Protein AF-A0A936L530-F1 (afdb_monomer_lite)

Secondary structure (DSSP, 8-state):
--HHHHHHHHHHHHHHHHH-TT-HHHHHHHHHTT-----------HHHHHHH-EEEEEETTEEEEEEEETTEEEEEETTS--EEEEESSSSEEE-SSSSEEEEEEEETTEEEEEEEEETTEEEEEEE--

Foldseek 3Di:
DPVVVLVVLLVVLVVVCVVPVPPVVSVVVCVVSVNPPPSPQPQADPVLLVLPAAWWAQDVQWIWGWDDDDRWIWIDIPPGDTFTWGHSDSFKTATDVFGKIKGFDDDPNHTFWIWIQHPNDTTITGGPD

Radius of gyration: 17.24 Å; chains: 1; bounding box: 44×32×43 Å

pLDDT: mean 88.39, std 12.11, range [50.81, 98.81]

Structure (mmCIF, N/CA/C/O backbone):
data_AF-A0A936L530-F1
#
_entry.id   AF-A0A936L530-F1
#
loop_
_atom_site.group_PDB
_atom_site.id
_atom_site.type_symbol
_atom_site.label_atom_id
_atom_site.label_alt_id
_atom_site.label_comp_id
_atom_site.label_asym_id
_atom_site.label_entity_id
_atom_site.label_seq_id
_atom_site.pdbx_PDB_ins_code
_atom_site.Cartn_x
_atom_site.Cartn_y
_atom_site.Cartn_z
_atom_site.occupancy
_atom_site.B_iso_or_equiv
_atom_site.auth_seq_id
_atom_site.auth_comp_id
_atom_site.auth_asym_id
_atom_site.auth_atom_id
_atom_site.pdbx_PDB_model_num
ATOM 1 N N . MET A 1 1 ? 32.290 -9.765 -25.405 1.00 53.09 1 MET A N 1
ATOM 2 C CA . MET A 1 1 ? 32.181 -10.834 -24.387 1.00 53.09 1 MET A CA 1
ATOM 3 C C . MET A 1 1 ? 31.857 -12.117 -25.130 1.00 53.09 1 MET A C 1
ATOM 5 O O . MET A 1 1 ? 31.081 -12.035 -26.070 1.00 53.09 1 MET A O 1
ATOM 9 N N . LYS A 1 2 ? 32.500 -13.246 -24.812 1.00 57.06 2 LYS A N 1
ATOM 10 C CA . LYS A 1 2 ? 32.129 -14.540 -25.411 1.00 57.06 2 LYS A CA 1
ATOM 11 C C . LYS A 1 2 ? 30.795 -14.971 -24.795 1.00 57.06 2 LYS A C 1
ATOM 13 O O . LYS A 1 2 ? 30.663 -14.856 -23.578 1.00 57.06 2 LYS A O 1
ATOM 18 N N . ASP A 1 3 ? 29.846 -15.443 -25.595 1.00 62.12 3 ASP A N 1
ATOM 19 C CA . ASP A 1 3 ? 28.457 -15.679 -25.161 1.00 62.12 3 ASP A CA 1
ATOM 20 C C . ASP A 1 3 ? 28.341 -16.551 -23.894 1.00 62.12 3 ASP A C 1
ATOM 22 O O . ASP A 1 3 ? 27.613 -16.193 -22.971 1.00 62.12 3 ASP A O 1
ATOM 26 N N . GLY A 1 4 ? 29.190 -17.574 -23.741 1.00 68.31 4 GLY A N 1
ATOM 27 C CA . GLY A 1 4 ? 29.187 -18.438 -22.549 1.00 68.31 4 GLY A CA 1
ATOM 28 C C . GLY A 1 4 ? 29.592 -17.765 -21.223 1.00 68.31 4 GLY A C 1
ATOM 29 O O . GLY A 1 4 ? 29.247 -18.253 -20.153 1.00 68.31 4 GLY A O 1
ATOM 30 N N . GLN A 1 5 ? 30.299 -16.627 -21.247 1.00 74.69 5 GLN A N 1
ATOM 31 C CA . GLN A 1 5 ? 30.589 -15.860 -20.019 1.00 74.69 5 GLN A CA 1
ATOM 32 C C . GLN A 1 5 ? 29.395 -15.009 -19.581 1.00 74.69 5 GLN A C 1
ATOM 34 O O . GLN A 1 5 ? 29.234 -14.729 -18.394 1.00 74.69 5 GLN A O 1
ATOM 39 N N . LYS A 1 6 ? 28.566 -14.590 -20.543 1.00 78.69 6 LYS A N 1
ATOM 40 C CA . LYS A 1 6 ? 27.366 -13.797 -20.285 1.00 78.69 6 LYS A CA 1
ATOM 41 C C . LYS A 1 6 ? 26.290 -14.662 -19.626 1.00 78.69 6 LYS A C 1
ATOM 43 O O . LYS A 1 6 ? 25.696 -14.236 -18.645 1.00 78.69 6 LYS A O 1
ATOM 48 N N . GLU A 1 7 ? 26.102 -15.887 -20.107 1.00 81.50 7 GLU A N 1
ATOM 49 C CA . GLU A 1 7 ? 25.137 -16.854 -19.563 1.00 81.50 7 GLU A CA 1
ATOM 50 C C . GLU A 1 7 ? 25.441 -17.219 -18.102 1.00 81.50 7 GLU A C 1
ATOM 52 O O . GLU A 1 7 ? 24.574 -17.095 -17.239 1.00 81.50 7 GLU A O 1
ATOM 57 N N . ALA A 1 8 ? 26.698 -17.558 -17.795 1.00 87.25 8 ALA A N 1
ATOM 58 C CA . ALA A 1 8 ? 27.117 -17.866 -16.428 1.00 87.25 8 ALA A CA 1
ATOM 59 C C . ALA A 1 8 ? 26.982 -16.659 -15.478 1.00 87.25 8 ALA A C 1
ATOM 61 O O . ALA A 1 8 ? 26.666 -16.816 -14.298 1.00 87.25 8 ALA A O 1
ATOM 62 N N . ALA A 1 9 ? 27.219 -15.438 -15.968 1.00 85.94 9 ALA A N 1
ATOM 63 C CA . ALA A 1 9 ? 27.020 -14.231 -15.169 1.00 85.94 9 ALA A CA 1
ATOM 64 C C . ALA A 1 9 ? 25.535 -14.012 -14.846 1.00 85.94 9 ALA A C 1
ATOM 66 O O . ALA A 1 9 ? 25.197 -13.733 -13.697 1.00 85.94 9 ALA A O 1
ATOM 67 N N . ILE A 1 10 ? 24.656 -14.198 -15.836 1.00 85.50 10 ILE A N 1
ATOM 68 C CA . ILE A 1 10 ? 23.203 -14.110 -15.660 1.00 85.50 10 ILE A CA 1
ATOM 69 C C . ILE A 1 10 ? 22.740 -15.095 -14.581 1.00 85.50 10 ILE A C 1
ATOM 71 O O . ILE A 1 10 ? 22.072 -14.682 -13.639 1.00 85.50 10 ILE A O 1
ATOM 75 N N . GLU A 1 11 ? 23.138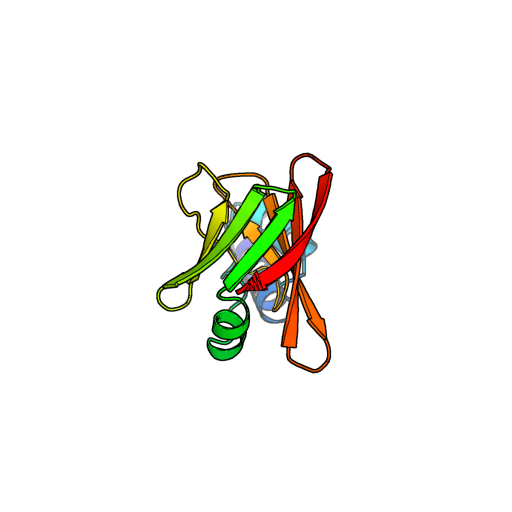 -16.366 -14.664 1.00 85.69 11 GLU A N 1
ATOM 76 C CA . GLU A 1 11 ? 22.753 -17.392 -13.685 1.00 85.69 11 GLU A CA 1
ATOM 77 C C . GLU A 1 11 ? 23.183 -17.028 -12.253 1.00 85.69 11 GLU A C 1
ATOM 79 O O . GLU A 1 11 ? 22.391 -17.122 -11.313 1.00 85.69 11 GLU A O 1
ATOM 84 N N . ASN A 1 12 ? 24.411 -16.530 -12.082 1.00 90.44 12 ASN A N 1
ATOM 85 C CA . ASN A 1 12 ? 24.911 -16.115 -10.771 1.00 90.44 12 ASN A CA 1
ATOM 86 C C . ASN A 1 12 ? 24.143 -14.916 -10.194 1.00 90.44 12 ASN A C 1
ATOM 88 O O . ASN A 1 12 ? 23.851 -14.893 -8.996 1.00 90.44 12 ASN A O 1
ATOM 92 N N . TYR A 1 13 ? 23.793 -13.929 -11.024 1.00 87.25 13 TYR A N 1
ATOM 93 C CA . TYR A 1 13 ? 22.989 -12.793 -10.571 1.00 87.25 13 TYR A CA 1
ATOM 94 C C . TYR A 1 13 ? 21.556 -13.204 -10.223 1.00 87.25 13 TYR A C 1
ATOM 96 O O . TYR A 1 13 ? 21.053 -12.754 -9.194 1.00 87.25 13 TYR A O 1
ATOM 104 N N . LYS A 1 14 ? 20.932 -14.102 -10.997 1.00 82.94 14 LYS A N 1
ATOM 105 C CA . LYS A 1 14 ? 19.609 -14.656 -10.664 1.00 82.94 14 LYS A CA 1
ATOM 106 C C . LYS A 1 14 ? 19.624 -15.379 -9.323 1.00 82.94 14 LYS A C 1
ATOM 108 O O . LYS A 1 14 ? 18.844 -15.048 -8.439 1.00 82.94 14 LYS A O 1
ATOM 113 N N . LYS A 1 15 ? 20.593 -16.273 -9.112 1.00 84.88 15 LYS A N 1
ATOM 114 C CA . LYS A 1 15 ? 20.763 -16.981 -7.836 1.00 84.88 15 LYS A CA 1
ATOM 115 C C . LYS A 1 15 ? 21.004 -16.025 -6.667 1.00 84.88 15 LYS A C 1
ATOM 117 O O . LYS A 1 15 ? 20.545 -16.258 -5.553 1.00 84.88 15 LYS A O 1
ATOM 122 N N . SER A 1 16 ? 21.704 -14.914 -6.907 1.00 82.44 16 SER A N 1
ATOM 123 C CA . SER A 1 16 ? 21.847 -13.873 -5.890 1.00 82.44 16 SER A CA 1
ATOM 124 C C . SER A 1 16 ? 20.531 -13.159 -5.574 1.00 82.44 16 SER A C 1
ATOM 126 O O . SER A 1 16 ? 20.380 -12.740 -4.427 1.00 82.44 16 SER A O 1
ATOM 128 N N . LEU A 1 17 ? 19.631 -12.978 -6.544 1.00 76.31 17 LEU A N 1
ATOM 129 C CA . LEU A 1 17 ? 18.304 -12.402 -6.315 1.00 76.31 17 LEU A CA 1
ATOM 130 C C . LEU A 1 17 ? 17.379 -13.382 -5.592 1.00 76.31 17 LEU A C 1
ATOM 132 O O . LEU A 1 17 ? 16.636 -12.958 -4.716 1.00 76.31 17 LEU A O 1
ATOM 136 N N . GLU A 1 18 ? 17.474 -14.681 -5.877 1.00 73.69 18 GLU A N 1
ATOM 137 C CA . GLU A 1 18 ? 16.748 -15.714 -5.122 1.00 73.69 18 GLU A CA 1
ATOM 138 C C . GLU A 1 18 ? 17.148 -15.715 -3.639 1.00 73.69 18 GLU A C 1
ATOM 140 O O . GLU A 1 18 ? 16.301 -15.797 -2.752 1.00 73.69 18 GLU A O 1
ATOM 145 N N . LEU A 1 19 ? 18.449 -15.600 -3.360 1.00 75.50 19 LEU A N 1
ATOM 146 C CA . LEU A 1 19 ? 18.977 -15.591 -1.994 1.00 75.50 19 LEU A CA 1
ATOM 147 C C . LEU A 1 19 ? 18.781 -14.245 -1.284 1.00 75.50 19 LEU A C 1
ATOM 149 O O . LEU A 1 19 ? 18.672 -14.201 -0.060 1.00 75.50 19 LEU A O 1
ATOM 153 N N . ASN A 1 20 ? 18.771 -13.145 -2.036 1.00 70.19 20 ASN A N 1
ATOM 154 C CA . ASN A 1 20 ? 18.542 -11.801 -1.525 1.00 70.19 20 ASN A CA 1
ATOM 155 C C . ASN A 1 20 ? 17.735 -10.980 -2.545 1.00 70.19 20 ASN A C 1
ATOM 157 O O . ASN A 1 20 ? 18.322 -10.271 -3.372 1.00 70.19 20 ASN A O 1
ATOM 161 N N . PRO A 1 21 ? 16.396 -11.005 -2.438 1.00 69.50 21 PRO A N 1
ATOM 162 C CA . PRO A 1 21 ? 15.511 -10.273 -3.345 1.00 69.50 21 PRO A CA 1
ATOM 163 C C . PRO A 1 21 ? 15.723 -8.750 -3.338 1.00 69.50 21 PRO A C 1
ATOM 165 O O . PRO A 1 21 ? 15.319 -8.064 -4.273 1.00 69.50 21 PRO A O 1
ATOM 168 N N . GLY A 1 22 ? 16.391 -8.209 -2.311 1.00 69.00 22 GLY A N 1
ATOM 169 C CA . GLY A 1 22 ? 16.762 -6.796 -2.213 1.00 69.00 22 GLY A CA 1
ATOM 170 C C . GLY A 1 22 ? 18.090 -6.422 -2.886 1.00 69.00 22 GLY A C 1
ATOM 171 O O . GLY A 1 22 ? 18.536 -5.286 -2.727 1.00 69.00 22 GLY A O 1
ATOM 172 N N . ASN A 1 23 ? 18.765 -7.334 -3.600 1.00 75.12 23 ASN A N 1
ATOM 173 C CA . ASN A 1 23 ? 20.052 -7.044 -4.242 1.00 75.12 23 ASN A CA 1
ATOM 174 C C . ASN A 1 23 ? 19.887 -6.191 -5.516 1.00 75.12 23 ASN A C 1
ATOM 176 O O . ASN A 1 23 ? 19.906 -6.699 -6.638 1.00 75.12 23 ASN A O 1
ATOM 180 N N . THR A 1 24 ? 19.793 -4.872 -5.341 1.00 77.06 24 THR A N 1
ATOM 181 C CA . THR A 1 24 ? 19.659 -3.897 -6.438 1.00 77.06 24 THR A CA 1
ATOM 182 C C . THR A 1 24 ? 20.809 -3.966 -7.446 1.00 77.06 24 THR A C 1
ATOM 184 O O . THR A 1 24 ? 20.585 -3.805 -8.641 1.00 77.06 24 THR A O 1
ATOM 187 N N . ASN A 1 25 ? 22.028 -4.300 -7.002 1.00 82.25 25 ASN A N 1
ATOM 188 C CA . ASN A 1 25 ? 23.177 -4.449 -7.899 1.00 82.25 25 ASN A CA 1
ATOM 189 C C . ASN A 1 25 ? 22.991 -5.613 -8.883 1.00 82.25 25 ASN A C 1
ATOM 191 O O . ASN A 1 25 ? 23.413 -5.515 -10.034 1.00 82.25 25 ASN A O 1
ATOM 195 N N . ALA A 1 26 ? 22.380 -6.719 -8.446 1.00 82.81 26 ALA A N 1
ATOM 196 C CA . ALA A 1 26 ? 22.101 -7.853 -9.324 1.00 82.81 26 ALA A CA 1
ATOM 197 C C . ALA A 1 26 ? 21.022 -7.502 -10.359 1.00 82.81 26 ALA A C 1
ATOM 199 O O . ALA A 1 26 ? 21.199 -7.818 -11.535 1.00 82.81 26 ALA A O 1
ATOM 200 N N . VAL A 1 27 ? 19.975 -6.774 -9.948 1.00 79.19 27 VAL A N 1
ATOM 201 C CA . VAL A 1 27 ? 18.937 -6.253 -10.857 1.00 79.19 27 VAL A CA 1
ATOM 202 C C . VAL A 1 27 ? 19.556 -5.373 -11.949 1.00 79.19 27 VAL A C 1
ATOM 204 O O . VAL A 1 27 ? 19.339 -5.614 -13.137 1.00 79.19 27 VAL A O 1
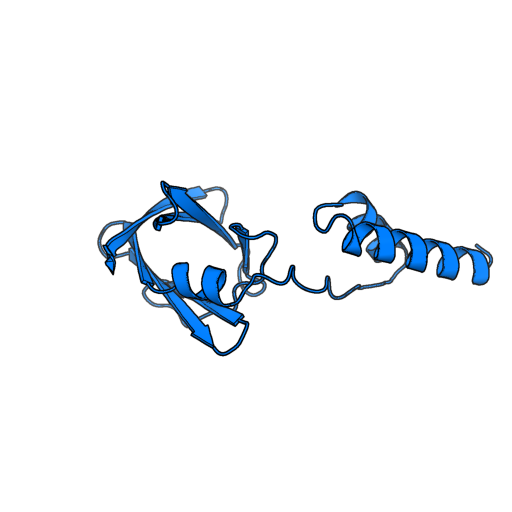ATOM 207 N N . ASP A 1 28 ? 20.400 -4.412 -11.565 1.00 79.94 28 ASP A N 1
ATOM 208 C CA . ASP A 1 28 ? 21.042 -3.489 -12.508 1.00 79.94 28 ASP A CA 1
ATOM 209 C C . ASP A 1 28 ? 21.959 -4.208 -13.507 1.00 79.94 28 ASP A C 1
ATOM 211 O O . ASP A 1 28 ? 22.027 -3.843 -14.685 1.00 79.94 28 ASP A O 1
ATOM 215 N N . MET A 1 29 ? 22.694 -5.228 -13.052 1.00 86.19 29 MET A N 1
ATOM 216 C CA . MET A 1 29 ? 23.595 -5.997 -13.913 1.00 86.19 29 MET A CA 1
ATOM 217 C C . MET A 1 29 ? 22.829 -6.887 -14.895 1.00 86.19 29 MET A C 1
ATOM 219 O O . MET A 1 29 ? 23.214 -6.957 -16.063 1.00 86.19 29 MET A O 1
ATOM 223 N N . LEU A 1 30 ? 21.727 -7.506 -14.465 1.00 84.19 30 LEU A N 1
ATOM 224 C CA . LEU A 1 30 ? 20.853 -8.299 -15.335 1.00 84.19 30 LEU A CA 1
ATOM 225 C C . LEU A 1 30 ? 20.203 -7.429 -16.420 1.00 84.19 30 LEU A C 1
ATOM 227 O O . LEU A 1 30 ? 20.282 -7.772 -17.604 1.00 84.19 30 LEU A O 1
ATOM 231 N N . ALA A 1 31 ? 19.700 -6.246 -16.048 1.00 81.12 31 ALA A N 1
ATOM 232 C CA . ALA A 1 31 ? 19.149 -5.274 -16.991 1.00 81.12 31 ALA A CA 1
ATOM 233 C C . ALA A 1 31 ? 20.193 -4.822 -18.033 1.00 81.12 31 ALA A C 1
ATOM 235 O O . ALA A 1 31 ? 19.926 -4.836 -19.236 1.00 81.12 31 ALA A O 1
ATOM 236 N N . LYS A 1 32 ? 21.429 -4.512 -17.605 1.00 82.88 32 LYS A N 1
ATOM 237 C CA . LYS A 1 32 ? 22.547 -4.170 -18.513 1.00 82.88 32 LYS A CA 1
ATOM 238 C C . LYS A 1 32 ? 22.926 -5.306 -19.464 1.00 82.88 32 LYS A C 1
ATOM 240 O O . LYS A 1 32 ? 23.472 -5.053 -20.537 1.00 82.88 32 LYS A O 1
ATOM 245 N N . MET A 1 33 ? 22.653 -6.554 -19.086 1.00 86.00 33 MET A N 1
ATOM 246 C CA . MET A 1 33 ? 22.885 -7.730 -19.926 1.00 86.00 33 MET A CA 1
ATOM 247 C C . MET A 1 33 ? 21.718 -8.025 -20.882 1.00 86.00 33 MET A C 1
ATOM 249 O O . MET A 1 33 ? 21.810 -8.973 -21.668 1.00 86.00 33 MET A O 1
ATOM 253 N N . GLY A 1 34 ? 20.667 -7.199 -20.880 1.00 77.38 34 GLY A N 1
ATOM 254 C CA . GLY A 1 34 ? 19.463 -7.399 -21.689 1.00 77.38 34 GLY A CA 1
ATOM 255 C C . GLY A 1 34 ? 18.576 -8.524 -21.159 1.00 77.38 34 GLY A C 1
ATOM 256 O O . GLY A 1 34 ? 17.746 -9.045 -21.898 1.00 77.38 34 GLY A O 1
ATOM 257 N N . VAL A 1 35 ? 18.781 -8.925 -19.902 1.00 75.50 35 VAL A N 1
ATOM 258 C CA . VAL A 1 35 ? 17.872 -9.817 -19.195 1.00 75.50 35 VAL A CA 1
ATOM 259 C C . VAL A 1 35 ? 16.905 -8.930 -18.432 1.00 75.50 35 VAL A C 1
ATOM 261 O O . VAL A 1 35 ? 17.187 -8.482 -17.323 1.00 75.50 35 VAL A O 1
ATOM 264 N N . GLU A 1 36 ? 15.752 -8.676 -19.042 1.00 61.00 36 GLU A N 1
ATOM 265 C CA . GLU A 1 36 ? 14.564 -8.310 -18.281 1.00 61.00 36 GLU A CA 1
ATOM 266 C C . GLU A 1 36 ? 14.132 -9.559 -17.511 1.00 61.00 36 GLU A C 1
ATOM 268 O O . GLU A 1 36 ? 13.232 -10.293 -17.920 1.00 61.00 36 GLU A O 1
ATOM 273 N N . GLU A 1 37 ? 14.819 -9.855 -16.404 1.00 54.69 37 GLU A N 1
ATOM 274 C CA . GLU A 1 37 ? 14.212 -10.700 -15.388 1.00 54.69 37 GLU A CA 1
ATOM 275 C C . GLU A 1 37 ? 12.916 -9.982 -15.033 1.00 54.69 37 GLU A C 1
ATOM 277 O O . GLU A 1 37 ? 12.932 -8.883 -14.467 1.00 54.69 37 GLU A O 1
ATOM 282 N N . LYS A 1 38 ? 11.774 -10.591 -15.365 1.00 51.62 38 LYS A N 1
ATOM 283 C CA . LYS A 1 38 ? 10.600 -10.394 -14.529 1.00 51.62 38 LYS A CA 1
ATOM 284 C C . LYS A 1 38 ? 11.101 -10.769 -13.147 1.00 51.62 38 LYS A C 1
ATOM 286 O O . LYS A 1 38 ? 11.239 -11.956 -12.893 1.00 51.62 38 LYS A O 1
ATOM 291 N N . MET A 1 39 ? 11.480 -9.781 -12.330 1.00 51.81 39 MET A N 1
ATOM 292 C CA . MET A 1 39 ? 11.751 -10.001 -10.917 1.00 51.81 39 MET A CA 1
ATOM 293 C C . MET A 1 39 ? 10.584 -10.851 -10.456 1.00 51.81 39 MET A C 1
ATOM 295 O O . MET A 1 39 ? 9.444 -10.375 -10.524 1.00 51.81 39 MET A O 1
ATOM 299 N N . ASP A 1 40 ? 10.852 -12.118 -10.139 1.00 50.81 40 ASP A N 1
ATOM 300 C CA . ASP A 1 40 ? 9.862 -12.962 -9.505 1.00 50.81 40 ASP A CA 1
ATOM 301 C C . ASP A 1 40 ? 9.465 -12.163 -8.278 1.00 50.81 40 ASP A C 1
ATOM 303 O O . ASP A 1 40 ? 10.283 -11.909 -7.390 1.00 50.81 40 ASP A O 1
ATOM 307 N N . ALA A 1 41 ? 8.265 -11.579 -8.342 1.00 56.19 41 ALA A N 1
ATOM 308 C CA . ALA A 1 41 ? 7.803 -10.659 -7.326 1.00 56.19 41 ALA A CA 1
ATOM 309 C C . ALA A 1 41 ? 7.961 -11.398 -6.005 1.00 56.19 41 ALA A C 1
ATOM 311 O O . ALA A 1 41 ? 7.544 -12.556 -5.908 1.00 56.19 41 ALA A O 1
ATOM 312 N N . PHE A 1 42 ? 8.629 -10.761 -5.042 1.00 69.75 42 PHE A N 1
ATOM 313 C CA . PHE A 1 42 ? 8.916 -11.366 -3.751 1.00 69.75 42 PHE A CA 1
ATOM 314 C C . PHE A 1 42 ? 7.643 -12.053 -3.244 1.00 69.75 42 PHE A C 1
ATOM 316 O O . PHE A 1 42 ? 6.614 -11.400 -3.076 1.00 69.75 42 PHE A O 1
ATOM 323 N N . ARG A 1 43 ? 7.655 -13.379 -3.084 1.00 78.94 43 ARG A N 1
ATOM 324 C CA . ARG A 1 43 ? 6.422 -14.092 -2.749 1.00 78.94 43 ARG A CA 1
ATOM 325 C C . ARG A 1 43 ? 6.158 -13.948 -1.258 1.00 78.94 43 ARG A C 1
ATOM 327 O O . ARG A 1 43 ? 6.897 -14.479 -0.438 1.00 78.94 43 ARG A O 1
ATOM 334 N N . VAL A 1 44 ? 5.084 -13.243 -0.927 1.00 86.06 44 VAL A N 1
ATOM 335 C CA . VAL A 1 44 ? 4.599 -13.100 0.446 1.00 86.06 44 VAL A CA 1
ATOM 336 C C . VAL A 1 44 ? 3.633 -14.242 0.753 1.00 86.06 44 VAL A C 1
ATOM 338 O O . VAL A 1 44 ? 2.801 -14.603 -0.081 1.00 86.06 44 VAL A O 1
ATOM 341 N N . GLU A 1 45 ? 3.748 -14.808 1.952 1.00 89.25 45 GLU A N 1
ATOM 342 C CA . GLU A 1 45 ? 2.836 -15.842 2.444 1.00 89.25 45 GLU A CA 1
ATOM 343 C C . GLU A 1 45 ? 1.379 -15.363 2.433 1.00 89.25 45 GLU A C 1
ATOM 345 O O . GLU A 1 45 ? 1.075 -14.216 2.768 1.00 89.25 45 GLU A O 1
ATOM 350 N N . GLU A 1 46 ? 0.449 -16.253 2.089 1.00 89.44 46 GLU A N 1
ATOM 351 C CA . GLU A 1 46 ? -0.960 -15.881 1.914 1.00 89.44 46 GLU A CA 1
ATOM 352 C C . GLU A 1 46 ? -1.600 -15.333 3.193 1.00 89.44 46 GLU A C 1
ATOM 354 O O . GLU A 1 46 ? -2.401 -14.404 3.132 1.00 89.44 46 GLU A O 1
ATOM 359 N N . SER A 1 47 ? -1.219 -15.868 4.355 1.00 90.94 47 SER A N 1
ATOM 360 C CA . SER A 1 47 ? -1.686 -15.384 5.660 1.00 90.94 47 SER A CA 1
ATOM 361 C C . SER A 1 47 ? -1.195 -13.968 5.968 1.00 90.94 47 SER A C 1
ATOM 363 O O . SER A 1 47 ? -1.911 -13.182 6.588 1.00 90.94 47 SER A O 1
ATOM 365 N N . VAL A 1 48 ? 0.006 -13.620 5.501 1.00 93.19 48 VAL A N 1
ATOM 366 C CA . VAL A 1 48 ? 0.563 -12.272 5.623 1.00 93.19 48 VAL A CA 1
ATOM 367 C C . VAL A 1 48 ? -0.180 -11.322 4.684 1.00 93.19 48 VAL A C 1
ATOM 369 O O . VAL A 1 48 ? -0.608 -10.258 5.126 1.00 93.19 48 VAL A O 1
ATOM 372 N N . LEU A 1 49 ? -0.435 -11.728 3.435 1.00 95.19 49 LEU A N 1
ATOM 373 C CA . LEU A 1 49 ? -1.241 -10.941 2.493 1.00 95.19 49 LEU A CA 1
ATOM 374 C C . LEU A 1 49 ? -2.654 -10.669 3.023 1.00 95.19 49 LEU A C 1
ATOM 376 O O . LEU A 1 49 ? -3.137 -9.542 2.941 1.00 95.19 49 LEU A O 1
ATOM 380 N N . GLU A 1 50 ? -3.296 -11.684 3.600 1.00 96.44 50 GLU A N 1
ATOM 381 C CA . GLU A 1 50 ? -4.626 -11.560 4.200 1.00 96.44 50 GLU A CA 1
ATOM 382 C C . GLU A 1 50 ? -4.647 -10.515 5.325 1.00 96.44 50 GLU A C 1
ATOM 384 O O . GLU A 1 50 ? -5.593 -9.740 5.444 1.00 96.44 50 GLU A O 1
ATOM 389 N N . SER A 1 51 ? -3.569 -10.418 6.112 1.00 96.88 51 SER A N 1
ATOM 390 C CA . SER A 1 51 ? -3.472 -9.435 7.198 1.00 96.88 51 SER A CA 1
ATOM 391 C C . SER A 1 51 ? -3.504 -7.974 6.713 1.00 96.88 51 SER A C 1
ATOM 393 O O . SER A 1 51 ? -3.937 -7.080 7.454 1.00 96.88 51 SER A O 1
ATOM 395 N N . TYR A 1 52 ? -3.098 -7.726 5.462 1.00 98.31 52 TYR A N 1
ATOM 396 C CA . TYR A 1 52 ? -3.087 -6.401 4.835 1.00 98.31 52 TYR A CA 1
ATOM 397 C C . TYR A 1 52 ? -4.428 -6.002 4.213 1.00 98.31 52 TYR A C 1
ATOM 399 O O . TYR A 1 52 ? -4.622 -4.830 3.897 1.00 98.31 52 TYR A O 1
ATOM 407 N N . VAL A 1 53 ? -5.374 -6.934 4.059 1.00 98.50 53 VAL A N 1
ATOM 408 C CA . VAL A 1 53 ? -6.718 -6.621 3.556 1.00 98.50 53 VAL A CA 1
ATOM 409 C C . VAL A 1 53 ? -7.431 -5.698 4.544 1.00 98.50 53 VAL A C 1
ATOM 411 O O . VAL A 1 53 ? -7.414 -5.936 5.756 1.00 98.50 53 VAL A O 1
ATOM 414 N N . GLY A 1 54 ? -8.038 -4.628 4.032 1.00 98.44 54 GLY A N 1
ATOM 415 C CA . GLY A 1 54 ? -8.729 -3.637 4.852 1.00 98.44 54 GLY A CA 1
ATOM 416 C C . GLY A 1 54 ? -8.842 -2.265 4.198 1.00 98.44 54 GLY A C 1
ATOM 417 O O . GLY A 1 54 ? -8.507 -2.076 3.026 1.00 98.44 54 GLY A O 1
ATOM 418 N N . VAL A 1 55 ? -9.318 -1.293 4.971 1.00 98.69 55 VAL A N 1
ATOM 419 C CA . VAL A 1 55 ? -9.418 0.110 4.540 1.00 98.69 55 VAL A CA 1
ATOM 420 C C . VAL A 1 55 ? -8.471 0.958 5.367 1.00 98.69 55 VAL A C 1
ATOM 422 O O . VAL A 1 55 ? -8.458 0.865 6.593 1.00 98.69 55 VAL A O 1
ATOM 425 N N . TYR A 1 56 ? -7.710 1.810 4.691 1.00 98.75 56 TYR A N 1
ATOM 426 C CA . TYR A 1 56 ? -6.731 2.694 5.299 1.00 98.75 56 TYR A CA 1
ATOM 427 C C . TYR A 1 56 ? -7.110 4.141 5.019 1.00 98.75 56 TYR A C 1
ATOM 429 O O . TYR A 1 56 ? -7.268 4.525 3.861 1.00 98.75 56 TYR A O 1
ATOM 437 N N . GLU A 1 57 ? -7.263 4.943 6.067 1.00 98.56 57 GLU A N 1
ATOM 438 C CA . GLU A 1 57 ? -7.586 6.365 5.961 1.00 98.56 57 GLU A CA 1
ATOM 439 C C . GLU A 1 57 ? -6.303 7.192 6.034 1.00 98.56 57 GLU A C 1
ATOM 441 O O . GLU A 1 57 ? -5.633 7.208 7.068 1.00 98.56 57 GLU A O 1
ATOM 446 N N . LEU A 1 58 ? -5.950 7.836 4.918 1.00 98.12 58 LEU A N 1
ATOM 447 C CA . LEU A 1 58 ? -4.718 8.620 4.761 1.00 98.12 58 LEU A CA 1
ATOM 448 C C . LEU A 1 58 ? -4.974 10.122 4.963 1.00 98.12 58 LEU A C 1
ATOM 450 O O . LEU A 1 58 ? -4.088 10.855 5.391 1.00 98.12 58 LEU A O 1
ATOM 454 N N . ALA A 1 59 ? -6.188 10.582 4.655 1.00 97.00 59 ALA A N 1
ATOM 455 C CA . A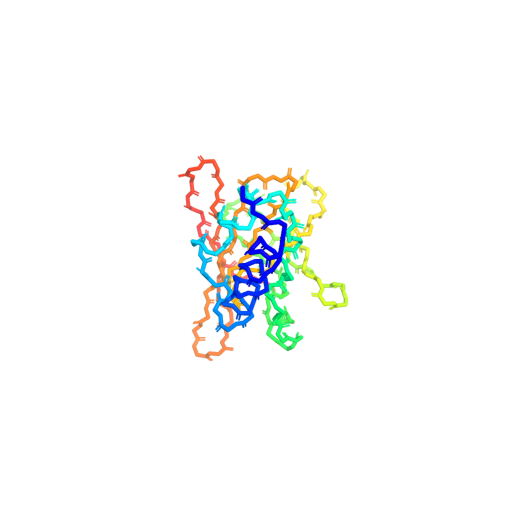LA A 1 59 ? -6.677 11.927 4.944 1.00 97.00 59 ALA A CA 1
ATOM 456 C C . ALA A 1 59 ? -8.220 11.923 4.978 1.00 97.00 59 ALA A C 1
ATOM 458 O O . ALA A 1 59 ? -8.834 10.952 4.522 1.00 97.00 59 ALA A O 1
ATOM 459 N N . PRO A 1 60 ? -8.879 12.997 5.455 1.00 96.62 60 PRO A N 1
ATOM 460 C CA . PRO A 1 60 ? -10.333 13.102 5.387 1.00 96.62 60 PRO A CA 1
ATOM 461 C C . PRO A 1 60 ? -10.845 12.891 3.958 1.00 96.62 60 PRO A C 1
ATOM 463 O O . PRO A 1 60 ? -10.396 13.559 3.027 1.00 96.62 60 PRO A O 1
ATOM 466 N N . ASN A 1 61 ? -11.791 11.964 3.790 1.00 94.81 61 ASN A N 1
ATOM 467 C CA . ASN A 1 61 ? -12.353 11.551 2.494 1.00 94.81 61 ASN A CA 1
ATOM 468 C C . ASN A 1 61 ? -11.343 10.939 1.504 1.00 94.81 61 ASN A C 1
ATOM 470 O O . ASN A 1 61 ? -11.665 10.785 0.326 1.00 94.81 61 ASN A O 1
ATOM 474 N N . PHE A 1 62 ? -10.143 10.574 1.959 1.00 97.81 62 PHE A N 1
ATOM 475 C CA . PHE A 1 62 ? -9.144 9.892 1.149 1.00 97.81 62 PHE A CA 1
ATOM 476 C C . PHE A 1 62 ? -8.706 8.595 1.823 1.00 97.81 62 PHE A C 1
ATOM 478 O O . PHE A 1 62 ? -7.917 8.572 2.773 1.00 97.81 62 PHE A O 1
ATOM 485 N N . THR A 1 63 ? -9.228 7.496 1.289 1.00 98.56 63 THR A N 1
ATOM 486 C CA . THR A 1 63 ? -8.891 6.141 1.719 1.00 98.56 63 THR A CA 1
ATOM 487 C C . THR A 1 63 ? -8.242 5.339 0.602 1.00 98.56 63 THR A C 1
ATOM 489 O O . THR A 1 63 ? -8.547 5.552 -0.578 1.00 98.56 63 THR A O 1
ATOM 492 N N . ILE A 1 64 ? -7.438 4.355 0.998 1.00 98.56 64 ILE A N 1
ATOM 493 C CA . ILE A 1 64 ? -7.000 3.247 0.153 1.00 98.56 64 ILE A CA 1
ATOM 494 C C . ILE A 1 64 ? -7.648 1.967 0.674 1.00 98.56 64 ILE A C 1
ATOM 496 O O . ILE A 1 64 ? -7.485 1.605 1.839 1.00 98.56 64 ILE A O 1
ATOM 500 N N . THR A 1 65 ? -8.383 1.280 -0.196 1.00 98.81 65 THR A N 1
ATOM 501 C CA . THR A 1 65 ? -8.910 -0.059 0.082 1.00 98.81 65 THR A CA 1
ATOM 502 C C . THR A 1 65 ? -7.936 -1.090 -0.464 1.00 98.81 65 THR A C 1
ATOM 504 O O . THR A 1 65 ? -7.600 -1.050 -1.647 1.00 98.81 65 THR A O 1
ATOM 507 N N . VAL A 1 66 ? -7.486 -2.004 0.391 1.00 98.75 66 VAL A N 1
ATOM 508 C CA . VAL A 1 66 ? -6.632 -3.130 0.015 1.00 98.75 66 VAL A CA 1
ATOM 509 C C . VAL A 1 66 ? -7.489 -4.385 -0.040 1.00 98.75 66 VAL A C 1
ATOM 511 O O . VAL A 1 66 ? -8.142 -4.747 0.938 1.00 98.75 66 VAL A O 1
ATOM 514 N N . THR A 1 67 ? -7.482 -5.048 -1.191 1.00 98.56 67 THR A N 1
ATOM 515 C CA . THR A 1 67 ? -8.173 -6.323 -1.421 1.00 98.56 67 THR A CA 1
ATOM 516 C C . THR A 1 67 ? -7.197 -7.368 -1.938 1.00 98.56 67 THR A C 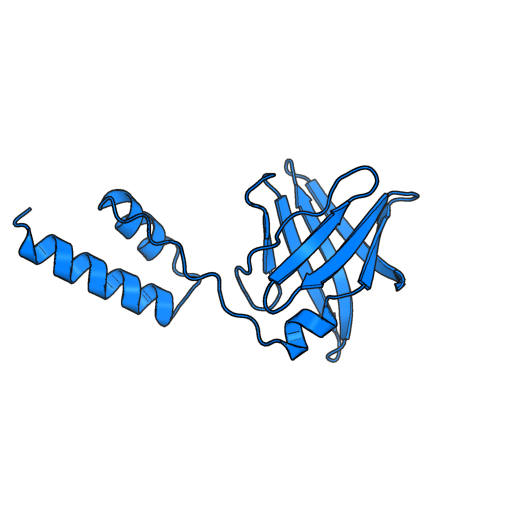1
ATOM 518 O O . THR A 1 67 ? -6.089 -7.043 -2.366 1.00 98.56 67 THR A O 1
ATOM 521 N N . ARG A 1 68 ? -7.608 -8.634 -1.901 1.00 96.50 68 ARG A N 1
ATOM 522 C CA . ARG A 1 68 ? -6.801 -9.769 -2.340 1.00 96.50 68 ARG A CA 1
ATOM 523 C C . ARG A 1 68 ? -7.563 -10.598 -3.369 1.00 96.50 68 ARG A C 1
ATOM 525 O O . ARG A 1 68 ? -8.746 -10.876 -3.187 1.00 96.50 68 ARG A O 1
ATOM 532 N N . GLN A 1 69 ? -6.870 -11.031 -4.419 1.00 93.00 69 GLN A N 1
ATOM 533 C CA . GLN A 1 69 ? -7.344 -12.063 -5.343 1.00 93.00 69 GLN A CA 1
ATOM 534 C C . GLN A 1 69 ? -6.230 -13.098 -5.536 1.00 93.00 69 GLN A C 1
ATOM 536 O O . GLN A 1 69 ? -5.180 -12.804 -6.106 1.00 93.00 69 GLN A O 1
ATOM 541 N N . GLY A 1 70 ? -6.427 -14.314 -5.020 1.00 88.88 70 GLY A N 1
ATOM 542 C CA . GLY A 1 70 ? -5.393 -15.353 -5.047 1.00 88.88 70 GLY A CA 1
ATOM 543 C C . GLY A 1 70 ? -4.127 -14.917 -4.301 1.00 88.88 70 GLY A C 1
ATOM 544 O O . GLY A 1 70 ? -4.183 -14.604 -3.117 1.00 88.88 70 GLY A O 1
ATOM 545 N N . ALA A 1 71 ? -2.980 -14.885 -4.977 1.00 85.44 71 ALA A N 1
ATOM 546 C CA . ALA A 1 71 ? -1.700 -14.469 -4.389 1.00 85.44 71 ALA A CA 1
ATOM 547 C C . ALA A 1 71 ? -1.367 -12.978 -4.616 1.00 85.44 71 ALA A C 1
ATOM 549 O O . ALA A 1 71 ? -0.237 -12.564 -4.379 1.00 85.44 71 ALA A O 1
ATOM 550 N N . GLN A 1 72 ? -2.325 -12.180 -5.098 1.00 91.94 72 GLN A N 1
ATOM 551 C CA . GLN A 1 72 ? -2.102 -10.796 -5.513 1.00 91.94 72 GLN A CA 1
ATOM 552 C C . GLN A 1 72 ? -2.927 -9.827 -4.657 1.00 91.94 72 GLN A C 1
ATOM 554 O O . GLN A 1 72 ? -4.126 -10.034 -4.450 1.00 91.94 72 GLN A O 1
ATOM 559 N N . LEU A 1 73 ? -2.289 -8.756 -4.175 1.00 97.62 73 LEU A N 1
ATOM 560 C CA . LEU A 1 73 ? -2.981 -7.621 -3.562 1.00 97.62 73 LEU A CA 1
ATOM 561 C C . LEU A 1 73 ? -3.341 -6.569 -4.603 1.00 97.62 73 LEU A C 1
ATOM 563 O O . LEU A 1 73 ? -2.610 -6.357 -5.575 1.00 97.62 73 LEU A O 1
ATOM 567 N N . PHE A 1 74 ? -4.447 -5.884 -4.344 1.00 98.38 74 PHE A N 1
ATOM 568 C CA . PHE A 1 74 ? -4.930 -4.753 -5.114 1.00 98.38 74 PHE A CA 1
ATOM 569 C C . PHE A 1 74 ? -5.183 -3.574 -4.184 1.00 98.38 74 PHE A C 1
ATOM 571 O O . PHE A 1 74 ? -5.904 -3.710 -3.195 1.00 98.38 74 PHE A O 1
ATOM 578 N N . GLY A 1 75 ? -4.622 -2.419 -4.528 1.00 98.19 75 GLY A N 1
ATOM 579 C CA . GLY A 1 75 ? -4.875 -1.152 -3.856 1.00 98.19 75 GLY A CA 1
ATOM 580 C C . GLY A 1 75 ? -5.827 -0.296 -4.682 1.00 98.19 75 GLY A C 1
ATOM 581 O O . GLY A 1 75 ? -5.615 -0.109 -5.879 1.00 98.19 75 GLY A O 1
ATOM 582 N N . GLN A 1 76 ? -6.865 0.240 -4.048 1.00 98.44 76 GLN A N 1
ATOM 583 C CA . GLN A 1 76 ? -7.814 1.157 -4.670 1.00 98.44 76 GLN A CA 1
ATOM 584 C C . GLN A 1 76 ? -7.885 2.457 -3.872 1.00 98.44 76 GLN A C 1
ATOM 586 O O . GLN A 1 76 ? -8.462 2.500 -2.783 1.00 98.44 76 GLN A O 1
ATOM 591 N N . ALA A 1 77 ? -7.316 3.525 -4.427 1.00 97.25 77 ALA A N 1
ATOM 592 C CA . ALA A 1 77 ? -7.475 4.870 -3.893 1.00 97.25 77 ALA A CA 1
ATOM 593 C C . ALA A 1 77 ? -8.871 5.432 -4.213 1.00 97.25 77 ALA A C 1
ATOM 595 O O . ALA A 1 77 ? -9.517 5.051 -5.193 1.00 97.25 77 ALA A O 1
ATOM 596 N N . THR A 1 78 ? -9.340 6.368 -3.389 1.00 96.88 78 THR A N 1
ATOM 597 C CA . THR A 1 78 ? -10.650 7.014 -3.572 1.00 96.88 78 THR A CA 1
ATOM 598 C C . THR A 1 78 ? -10.746 7.682 -4.948 1.00 96.88 78 THR A C 1
ATOM 600 O O . THR A 1 78 ? -9.861 8.440 -5.337 1.00 96.88 78 THR A O 1
ATOM 603 N N . GLY A 1 79 ? -11.819 7.397 -5.692 1.00 95.38 79 GLY A N 1
ATOM 604 C CA . GLY A 1 79 ? -12.037 7.940 -7.040 1.00 95.38 79 GLY A CA 1
ATOM 605 C C . GLY A 1 79 ? -11.218 7.272 -8.153 1.00 95.38 79 GLY A C 1
ATOM 606 O O . GLY A 1 79 ? -11.293 7.718 -9.295 1.00 95.38 79 GLY A O 1
ATOM 607 N N . GLN A 1 80 ? -10.462 6.213 -7.849 1.00 93.75 80 GLN A N 1
ATOM 608 C CA . GLN A 1 80 ? -9.668 5.457 -8.820 1.00 93.75 80 GLN A CA 1
ATOM 609 C C . GLN A 1 80 ? -10.147 4.002 -8.934 1.00 93.75 80 GLN A C 1
ATOM 611 O O . GLN A 1 80 ? -10.886 3.491 -8.084 1.00 93.75 80 GLN A O 1
ATOM 616 N N . GLY A 1 81 ? -9.721 3.334 -10.008 1.00 96.25 81 GLY A N 1
ATOM 617 C CA . GLY A 1 81 ? -9.830 1.881 -10.131 1.00 96.25 81 GLY A CA 1
ATOM 618 C C . GLY A 1 81 ? -8.809 1.155 -9.242 1.00 96.25 81 GLY A C 1
ATOM 619 O O . GLY A 1 81 ? -7.854 1.776 -8.773 1.00 96.25 81 GLY A O 1
ATOM 620 N N . PRO A 1 82 ? -9.003 -0.149 -8.987 1.00 97.50 82 PRO A N 1
ATOM 621 C CA . PRO A 1 82 ? -8.019 -0.960 -8.283 1.00 97.50 82 PRO A CA 1
ATOM 622 C C . PRO A 1 82 ? -6.787 -1.217 -9.159 1.00 97.50 82 PRO A C 1
ATOM 624 O O . PRO A 1 82 ? -6.904 -1.438 -10.365 1.00 97.50 82 PRO A O 1
ATOM 627 N N . PHE A 1 83 ? -5.615 -1.259 -8.532 1.00 96.94 83 PHE A N 1
ATOM 628 C CA . PHE A 1 83 ? -4.346 -1.558 -9.187 1.00 96.94 83 PHE A CA 1
ATOM 629 C C . PHE A 1 83 ? -3.573 -2.643 -8.446 1.00 96.94 83 PHE A C 1
ATOM 631 O O . PHE A 1 83 ? -3.600 -2.707 -7.218 1.00 96.94 83 PHE A O 1
ATOM 638 N N . GLU A 1 84 ? -2.858 -3.476 -9.200 1.00 96.31 84 GLU A N 1
ATOM 639 C CA . GLU A 1 84 ? -2.006 -4.531 -8.651 1.00 96.31 84 GLU A CA 1
ATOM 640 C C . GLU A 1 84 ? -0.849 -3.950 -7.825 1.00 96.31 84 GLU A C 1
ATOM 642 O O . GLU A 1 84 ? -0.145 -3.034 -8.260 1.00 96.31 84 GLU A O 1
ATOM 647 N N . MET A 1 85 ? -0.645 -4.527 -6.641 1.00 96.06 85 MET A N 1
ATOM 648 C CA . MET A 1 85 ? 0.447 -4.215 -5.722 1.00 96.06 85 MET A CA 1
ATOM 649 C C . MET A 1 85 ? 1.486 -5.338 -5.730 1.00 96.06 85 MET A C 1
ATOM 651 O O . MET A 1 85 ? 1.251 -6.427 -5.211 1.00 96.06 85 MET A O 1
ATOM 655 N N . PHE A 1 86 ? 2.660 -5.084 -6.288 1.00 92.81 86 PHE A N 1
ATOM 656 C CA . PHE A 1 86 ? 3.739 -6.064 -6.375 1.00 92.81 86 PHE A CA 1
ATOM 657 C C . PHE A 1 86 ? 4.605 -6.010 -5.125 1.00 92.81 86 PHE A C 1
ATOM 659 O O . PHE A 1 86 ? 5.070 -4.941 -4.737 1.00 92.81 86 PHE A O 1
ATOM 666 N N . ALA A 1 87 ? 4.832 -7.157 -4.497 1.00 90.12 87 ALA A N 1
ATOM 667 C CA . ALA A 1 87 ? 5.656 -7.239 -3.305 1.00 90.12 87 ALA A CA 1
ATOM 668 C C . ALA A 1 87 ? 7.142 -7.016 -3.624 1.00 90.12 87 ALA A C 1
ATOM 670 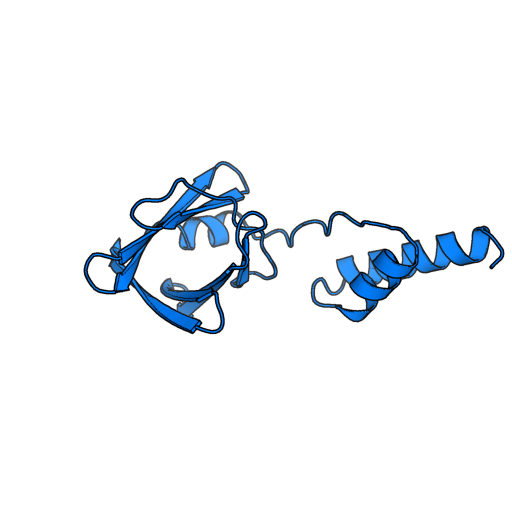O O . ALA A 1 87 ? 7.700 -7.571 -4.575 1.00 90.12 87 ALA A O 1
ATOM 671 N N . LYS A 1 88 ? 7.772 -6.203 -2.782 1.00 86.75 88 LYS A N 1
ATOM 672 C CA . LYS A 1 88 ? 9.216 -5.956 -2.717 1.00 86.75 88 LYS A CA 1
ATOM 673 C C . LYS A 1 88 ? 9.824 -6.593 -1.463 1.00 86.75 88 LYS A C 1
ATOM 675 O O . LYS A 1 88 ? 10.985 -6.988 -1.471 1.00 86.75 88 LYS A O 1
ATOM 680 N N . SER A 1 89 ? 9.033 -6.707 -0.398 1.00 89.75 89 SER A N 1
ATOM 681 C CA . SER A 1 89 ? 9.341 -7.442 0.831 1.00 89.75 89 SER A CA 1
ATOM 682 C C . SER A 1 89 ? 8.038 -7.965 1.448 1.00 89.75 89 SER A C 1
ATOM 684 O O . SER A 1 89 ? 6.974 -7.838 0.844 1.00 89.75 89 SER A O 1
ATOM 686 N N . ASN A 1 90 ? 8.090 -8.515 2.667 1.00 91.12 90 ASN A N 1
ATOM 687 C CA . ASN A 1 90 ? 6.875 -8.881 3.400 1.00 91.12 90 ASN A CA 1
ATOM 688 C C . ASN A 1 90 ? 5.939 -7.685 3.629 1.00 91.12 90 ASN A C 1
ATOM 690 O O . ASN A 1 90 ? 4.734 -7.878 3.639 1.00 91.12 90 ASN A O 1
ATOM 694 N N . THR A 1 91 ? 6.468 -6.470 3.798 1.00 95.81 91 THR A N 1
ATOM 695 C CA . THR A 1 91 ? 5.684 -5.283 4.183 1.00 95.81 91 THR A CA 1
ATOM 696 C C . THR A 1 91 ? 5.697 -4.165 3.146 1.00 95.81 91 THR A C 1
ATOM 698 O O . THR A 1 91 ? 4.900 -3.237 3.267 1.00 95.81 91 THR A O 1
ATOM 701 N N . GLU A 1 92 ? 6.570 -4.222 2.138 1.00 96.19 92 GLU A N 1
ATOM 702 C CA . GLU A 1 92 ? 6.696 -3.195 1.100 1.00 96.19 92 GLU A CA 1
ATOM 703 C C . GLU A 1 92 ? 6.175 -3.687 -0.245 1.00 96.19 92 GLU A C 1
ATOM 705 O O . GLU A 1 92 ? 6.535 -4.768 -0.718 1.00 96.19 92 GLU A O 1
ATOM 710 N N . PHE A 1 93 ? 5.376 -2.842 -0.890 1.00 96.12 93 PHE A N 1
ATOM 711 C CA . PHE A 1 93 ? 4.754 -3.102 -2.178 1.00 96.12 93 PHE A CA 1
ATOM 712 C C . PHE A 1 93 ? 4.914 -1.8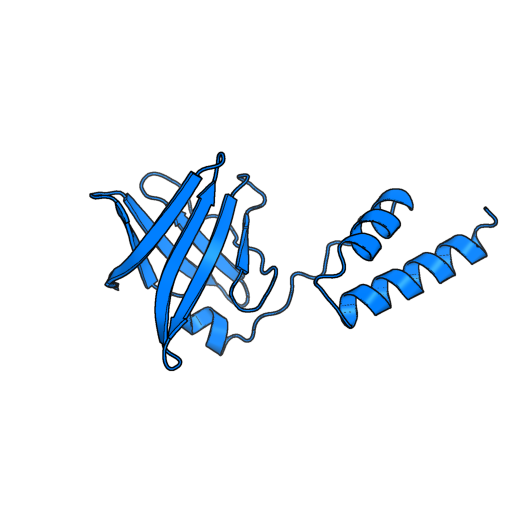95 -3.105 1.00 96.12 93 PHE A C 1
ATOM 714 O O . PHE A 1 93 ? 4.979 -0.754 -2.651 1.00 96.12 93 PHE A O 1
ATOM 721 N N . PHE A 1 94 ? 4.936 -2.131 -4.411 1.00 94.88 94 PHE A N 1
ATOM 722 C CA . PHE A 1 94 ? 4.984 -1.087 -5.432 1.00 94.88 94 PHE A CA 1
ATOM 723 C C . PHE A 1 94 ? 3.926 -1.316 -6.510 1.00 94.88 94 PHE A C 1
ATOM 725 O O . PHE A 1 94 ? 3.470 -2.439 -6.727 1.00 94.88 94 PHE A O 1
ATOM 732 N N . LEU A 1 95 ? 3.532 -0.245 -7.193 1.00 93.00 95 LEU A N 1
ATOM 733 C CA . LEU A 1 95 ? 2.613 -0.296 -8.326 1.00 93.00 95 LEU A CA 1
ATOM 734 C C . LEU A 1 95 ? 3.399 -0.073 -9.626 1.00 93.00 95 LEU A C 1
ATOM 736 O O . LEU A 1 95 ? 4.398 0.640 -9.646 1.00 93.00 95 LEU A O 1
ATOM 740 N N . LYS A 1 96 ? 2.955 -0.695 -10.725 1.00 88.19 96 LYS A N 1
ATOM 741 C CA . LYS A 1 96 ? 3.573 -0.517 -12.060 1.00 88.19 96 LYS A CA 1
ATOM 742 C C . LYS A 1 96 ? 2.865 0.522 -12.924 1.00 88.19 96 LYS A C 1
ATOM 744 O O . LYS A 1 96 ? 3.463 1.094 -13.824 1.00 88.19 96 LYS A O 1
ATOM 749 N N . VAL A 1 97 ? 1.578 0.734 -12.667 1.00 89.75 97 VAL A N 1
ATOM 750 C CA . VAL A 1 97 ? 0.715 1.649 -13.431 1.00 89.75 97 VAL A CA 1
ATOM 751 C C . VAL A 1 97 ? 0.826 3.098 -12.962 1.00 89.75 97 VAL A C 1
ATOM 753 O O . VAL A 1 97 ? 0.507 4.017 -13.708 1.00 89.75 97 VAL A O 1
ATOM 756 N N . VAL A 1 98 ? 1.288 3.295 -11.729 1.00 88.75 98 VAL A N 1
ATOM 757 C CA . VAL A 1 98 ? 1.585 4.593 -11.126 1.00 88.75 98 VAL A CA 1
ATOM 758 C C . VAL A 1 98 ? 2.877 4.463 -10.332 1.00 88.75 98 VAL A C 1
ATOM 760 O O . VAL A 1 98 ? 3.120 3.422 -9.724 1.00 88.75 98 VAL A O 1
ATOM 763 N N . GLU A 1 99 ? 3.697 5.512 -10.320 1.00 90.00 99 GLU A N 1
ATOM 764 C CA . GLU A 1 99 ? 4.934 5.557 -9.536 1.00 90.00 99 GLU A CA 1
ATOM 765 C C . GLU A 1 99 ? 4.606 5.772 -8.050 1.00 90.00 99 GLU A C 1
ATOM 767 O O . GLU A 1 99 ? 4.674 6.881 -7.515 1.00 90.00 99 GLU A O 1
ATOM 772 N N . ALA A 1 100 ? 4.161 4.696 -7.405 1.00 94.12 100 ALA A N 1
ATOM 773 C CA . ALA A 1 100 ? 3.772 4.678 -6.007 1.00 94.12 100 ALA A CA 1
ATOM 774 C C . ALA A 1 100 ? 4.291 3.420 -5.304 1.00 94.12 100 ALA A C 1
ATOM 776 O O . ALA A 1 100 ? 4.353 2.332 -5.887 1.00 94.12 100 ALA A O 1
ATOM 777 N N . GLN A 1 101 ? 4.626 3.577 -4.027 1.00 96.69 101 GLN A N 1
ATOM 778 C CA . GLN A 1 101 ? 4.992 2.490 -3.124 1.00 96.69 101 GLN A CA 1
ATOM 779 C C . GLN A 1 101 ? 4.138 2.557 -1.861 1.00 96.69 101 GLN A C 1
ATOM 781 O O . GLN A 1 101 ? 3.701 3.629 -1.449 1.00 96.69 101 GLN A O 1
ATOM 786 N N . VAL A 1 102 ? 3.912 1.410 -1.235 1.00 98.12 102 VAL A N 1
ATOM 787 C CA . VAL A 1 102 ? 3.185 1.279 0.026 1.00 98.12 102 VAL A CA 1
ATOM 788 C C . VAL A 1 102 ? 4.027 0.458 0.992 1.00 98.12 102 VAL A C 1
ATOM 790 O O . VAL A 1 102 ? 4.558 -0.582 0.612 1.00 98.12 102 VAL A O 1
ATOM 793 N N . ALA A 1 103 ? 4.118 0.902 2.243 1.00 98.50 103 ALA A N 1
ATOM 794 C CA . ALA A 1 103 ? 4.695 0.125 3.336 1.00 98.50 103 ALA A CA 1
ATOM 795 C C . ALA A 1 103 ? 3.658 -0.095 4.441 1.00 98.50 103 ALA A C 1
ATOM 797 O O . ALA A 1 103 ? 3.070 0.865 4.937 1.00 98.50 103 ALA A O 1
ATOM 798 N N . PHE A 1 104 ? 3.448 -1.344 4.847 1.00 98.62 104 PHE A N 1
ATOM 799 C CA . PHE A 1 104 ? 2.583 -1.693 5.973 1.00 98.62 104 PHE A CA 1
ATOM 800 C C . PHE A 1 104 ? 3.359 -1.657 7.293 1.00 98.62 104 PHE A C 1
ATOM 802 O O . PHE A 1 104 ? 4.456 -2.208 7.388 1.00 98.62 104 PHE A O 1
ATOM 809 N N . SER A 1 105 ? 2.768 -1.047 8.324 1.00 97.94 105 SER A N 1
ATOM 810 C CA . SER A 1 105 ? 3.303 -1.083 9.688 1.00 97.94 105 SER A CA 1
ATOM 811 C C . SER A 1 105 ? 2.624 -2.189 10.484 1.00 97.94 105 SER A C 1
ATOM 813 O O . SER A 1 105 ? 1.393 -2.229 10.585 1.00 97.94 105 SER A O 1
ATOM 815 N N . VAL A 1 106 ? 3.434 -3.077 11.058 1.00 95.62 106 VAL A N 1
ATOM 816 C CA . VAL A 1 106 ? 2.978 -4.193 11.889 1.00 95.62 106 VAL A CA 1
ATOM 817 C C . VAL A 1 106 ? 3.497 -3.993 13.306 1.00 95.62 106 VAL A C 1
ATOM 819 O O . VAL A 1 106 ? 4.704 -3.872 13.507 1.00 95.62 106 VAL A O 1
ATOM 822 N N . GLN A 1 107 ? 2.593 -3.998 14.279 1.00 93.50 107 GLN A N 1
ATOM 823 C CA . GLN A 1 107 ? 2.905 -3.925 15.702 1.00 93.50 107 GLN A CA 1
ATOM 824 C C . GLN A 1 107 ? 2.213 -5.088 16.418 1.00 93.50 107 GLN A C 1
ATOM 826 O O . GLN A 1 107 ? 1.042 -5.368 16.168 1.00 93.50 107 GLN A O 1
ATOM 831 N N . ASP A 1 108 ? 2.951 -5.821 17.254 1.00 92.38 108 ASP A N 1
ATOM 832 C CA . ASP A 1 108 ? 2.439 -6.977 18.010 1.00 92.38 108 ASP A CA 1
ATOM 833 C C . ASP A 1 108 ? 1.698 -8.017 17.140 1.00 92.38 108 ASP A C 1
ATOM 835 O O . ASP A 1 108 ? 0.674 -8.585 17.521 1.00 92.38 108 ASP A O 1
ATOM 839 N N . GLY A 1 109 ? 2.208 -8.244 15.923 1.00 89.44 109 GLY A N 1
ATOM 840 C CA . GLY A 1 109 ? 1.624 -9.174 14.951 1.00 89.44 109 GLY A CA 1
ATOM 841 C C . GLY A 1 109 ? 0.339 -8.679 14.274 1.00 89.44 109 GLY A C 1
ATOM 842 O O . GLY A 1 109 ? -0.303 -9.451 13.564 1.00 89.44 109 GLY A O 1
ATOM 843 N N . LYS A 1 110 ? -0.046 -7.412 14.468 1.00 93.81 110 LYS A N 1
ATOM 844 C CA . LYS A 1 110 ? -1.227 -6.789 13.857 1.00 93.81 110 LYS A CA 1
ATOM 845 C C . LYS A 1 110 ? -0.831 -5.634 12.952 1.00 93.81 110 LYS A C 1
ATOM 847 O O . LYS A 1 110 ? 0.049 -4.844 13.272 1.00 93.81 110 LYS A O 1
ATOM 852 N N . VAL A 1 111 ? -1.513 -5.521 11.818 1.00 97.88 111 VAL A N 1
ATOM 853 C CA . VAL A 1 111 ? -1.327 -4.406 10.887 1.00 97.88 111 VAL A CA 1
ATOM 854 C C . VAL A 1 111 ? -2.084 -3.191 11.412 1.00 97.88 111 VAL A C 1
ATOM 856 O O . VAL A 1 111 ? -3.311 -3.228 11.500 1.00 97.88 111 VAL A O 1
ATOM 859 N N . GLU A 1 112 ? -1.370 -2.118 11.738 1.00 97.81 112 GLU A N 1
ATOM 860 C CA . GLU A 1 112 ? -1.971 -0.900 12.303 1.00 97.81 112 GLU A CA 1
ATOM 861 C C . GLU A 1 112 ? -2.172 0.206 11.262 1.00 97.81 112 GLU A C 1
ATOM 863 O O . GLU A 1 112 ? -3.114 1.000 11.346 1.00 97.81 112 GLU A O 1
ATOM 868 N N . SER A 1 113 ? -1.286 0.282 10.270 1.00 98.38 113 SER A N 1
ATOM 869 C CA . SER A 1 113 ? -1.279 1.370 9.294 1.00 98.38 113 SER A CA 1
ATOM 870 C C . SER A 1 113 ? -0.611 0.973 7.981 1.00 98.38 113 SER A C 1
ATOM 872 O O . SER A 1 113 ? 0.043 -0.069 7.874 1.00 98.38 113 SER A O 1
ATOM 874 N N . MET A 1 114 ? -0.789 1.826 6.975 1.00 98.62 114 MET A N 1
ATOM 875 C CA . MET A 1 114 ? 0.052 1.862 5.787 1.00 98.62 114 MET A CA 1
ATOM 876 C C . MET A 1 114 ? 0.679 3.246 5.635 1.00 98.62 114 MET A C 1
ATOM 878 O O . MET A 1 114 ? 0.133 4.237 6.114 1.00 98.62 114 MET A O 1
ATOM 882 N N . THR A 1 115 ? 1.780 3.322 4.904 1.00 98.75 115 THR A N 1
ATOM 883 C CA . THR A 1 115 ? 2.366 4.572 4.423 1.00 98.75 115 THR A CA 1
ATOM 884 C C . THR A 1 115 ? 2.438 4.521 2.907 1.00 98.75 115 THR A C 1
ATOM 886 O O . THR A 1 115 ? 3.043 3.601 2.360 1.00 98.75 115 THR A O 1
ATOM 889 N N . LEU A 1 116 ? 1.832 5.501 2.237 1.00 98.56 116 LEU A N 1
ATOM 890 C CA . LEU A 1 116 ? 1.945 5.706 0.795 1.00 98.56 116 LEU A CA 1
ATOM 891 C C . LEU A 1 116 ? 3.134 6.624 0.494 1.00 98.56 116 LEU A C 1
ATOM 893 O O . LEU A 1 116 ? 3.250 7.704 1.074 1.00 98.56 116 LEU A O 1
ATOM 897 N N . PHE A 1 117 ? 3.964 6.223 -0.462 1.00 98.06 117 PHE A N 1
ATOM 898 C CA . PHE A 1 117 ? 5.018 7.037 -1.053 1.00 98.06 117 PHE A CA 1
ATOM 899 C C . PHE A 1 117 ? 4.663 7.309 -2.510 1.00 98.06 117 PHE A C 1
ATOM 901 O O . PHE A 1 117 ? 4.632 6.380 -3.318 1.00 98.06 117 PHE A O 1
ATOM 908 N N . GLN A 1 118 ? 4.371 8.561 -2.854 1.00 93.06 118 GLN A N 1
ATOM 909 C CA . GLN A 1 118 ? 3.977 8.934 -4.213 1.00 93.06 118 GLN A CA 1
ATOM 910 C C . GLN A 1 118 ? 4.309 10.401 -4.484 1.00 93.06 118 GLN A C 1
ATOM 912 O O . GLN A 1 118 ? 4.049 11.261 -3.646 1.00 93.06 118 GLN A O 1
ATOM 917 N N . GLY A 1 119 ? 4.898 10.699 -5.648 1.00 91.81 119 GLY A N 1
ATOM 918 C CA . GLY A 1 119 ? 5.216 12.079 -6.043 1.00 91.81 119 GLY A CA 1
ATOM 919 C C . GLY A 1 119 ? 6.137 12.816 -5.059 1.00 91.81 119 GLY A C 1
ATOM 920 O O . GLY A 1 119 ? 5.985 14.016 -4.854 1.00 91.81 119 GLY A O 1
ATOM 921 N N . GLY A 1 120 ? 7.044 12.093 -4.392 1.00 93.56 120 GLY A N 1
ATOM 922 C CA . GLY A 1 120 ? 7.920 12.641 -3.347 1.00 93.56 120 GLY A CA 1
ATOM 923 C C . GLY A 1 120 ? 7.238 12.897 -1.996 1.00 93.56 120 GLY A C 1
ATOM 924 O O . GLY A 1 120 ? 7.892 13.374 -1.071 1.00 93.56 120 GLY A O 1
ATOM 925 N N . GLN A 1 121 ? 5.949 12.580 -1.855 1.00 95.88 121 GLN A N 1
ATOM 926 C CA . GLN A 1 121 ? 5.225 12.677 -0.591 1.00 95.88 121 GLN A CA 1
ATOM 927 C C . GLN A 1 121 ? 5.254 11.351 0.169 1.00 95.88 121 GLN A C 1
ATOM 929 O O . GLN A 1 121 ? 5.231 10.280 -0.436 1.00 95.88 121 GLN A O 1
ATOM 934 N N . THR A 1 122 ? 5.225 11.451 1.498 1.00 98.00 122 THR A N 1
ATOM 935 C CA . THR A 1 122 ? 5.061 10.332 2.433 1.00 98.00 122 THR A CA 1
ATOM 936 C C . THR A 1 122 ? 3.773 10.555 3.214 1.00 98.00 122 THR A C 1
ATOM 938 O O . THR A 1 122 ? 3.678 11.514 3.981 1.00 98.00 122 THR A O 1
ATOM 941 N N . ILE A 1 123 ? 2.775 9.699 3.007 1.00 98.25 123 ILE A N 1
ATOM 942 C CA . ILE A 1 123 ? 1.416 9.888 3.523 1.00 98.25 123 ILE A CA 1
ATOM 943 C C . ILE A 1 123 ? 1.036 8.676 4.386 1.00 98.25 123 ILE A C 1
ATOM 945 O O . ILE A 1 123 ? 0.705 7.619 3.841 1.00 98.25 123 ILE A O 1
ATOM 949 N N . PRO A 1 124 ? 1.110 8.783 5.724 1.00 98.31 124 PRO A N 1
ATOM 950 C CA . PRO A 1 124 ? 0.679 7.713 6.615 1.00 98.31 124 PRO A CA 1
ATOM 951 C C . PRO A 1 124 ? -0.853 7.626 6.661 1.00 98.31 124 PRO A C 1
ATOM 953 O O . PRO A 1 124 ? -1.541 8.641 6.591 1.00 98.31 124 PRO A O 1
ATOM 956 N N . GLY A 1 125 ? -1.389 6.421 6.844 1.00 98.19 125 GLY A N 1
ATOM 957 C CA . GLY A 1 125 ? -2.820 6.185 6.991 1.00 98.19 125 GLY A CA 1
ATOM 958 C C . GLY A 1 125 ? -3.143 5.014 7.908 1.00 98.19 125 GLY A C 1
ATOM 959 O O . GLY A 1 125 ? -2.559 3.934 7.800 1.00 98.19 125 GLY A O 1
ATOM 960 N N . LYS A 1 126 ? -4.080 5.222 8.836 1.00 98.44 126 LYS A N 1
ATOM 961 C CA . LYS A 1 126 ? -4.472 4.201 9.819 1.00 98.44 126 LYS A CA 1
ATOM 962 C C . LYS A 1 126 ? -5.392 3.171 9.186 1.00 98.44 126 LYS A C 1
ATOM 964 O O . LYS A 1 126 ? -6.270 3.537 8.407 1.00 98.44 126 LYS A O 1
ATOM 969 N N . LYS A 1 127 ? -5.239 1.903 9.571 1.00 98.38 127 LYS A N 1
ATOM 970 C CA . LYS A 1 127 ? -6.221 0.869 9.248 1.00 98.38 127 LYS A CA 1
ATOM 971 C C . LYS A 1 127 ? -7.501 1.142 10.046 1.00 98.38 127 LYS A C 1
ATOM 973 O O . LYS A 1 127 ? -7.457 1.251 11.269 1.00 98.38 127 LYS A O 1
ATOM 978 N N . VAL A 1 128 ? -8.624 1.298 9.352 1.00 98.06 128 VAL A N 1
ATOM 979 C CA . VAL A 1 128 ? -9.931 1.642 9.942 1.00 98.06 128 VAL A CA 1
ATOM 980 C C . VAL A 1 128 ? -10.975 0.540 9.771 1.00 98.06 128 VAL A C 1
ATOM 982 O O . VAL A 1 128 ? -11.994 0.564 10.462 1.00 98.06 128 VAL A O 1
ATOM 985 N N . LYS A 1 129 ? -10.738 -0.413 8.863 1.00 93.00 129 LYS A N 1
ATOM 986 C CA . LYS A 1 129 ? -11.570 -1.601 8.634 1.00 93.00 129 LYS A CA 1
ATOM 987 C C . LYS A 1 129 ? -10.700 -2.787 8.252 1.00 93.00 129 LYS A C 1
ATOM 989 O O . LYS A 1 129 ? -9.666 -2.549 7.582 1.00 93.00 129 LYS A O 1
#

Sequence (129 aa):
MKDGQKEAAIENYKKSLELNPGNTNAVDMLAKMGVEEKMDAFRVEESVLESYVGVYELAPNFTITVTRQGAQLFGQATGQGPFEMFAKSNTEFFLKVVEAQVAFSVQDGKVESMTLFQGGQTIPGKKVK